Protein AF-A0A8T4TBC8-F1 (afdb_monomer)

Nearest PDB structures (foldseek):
  5imu-assembly1_A  TM=3.887E-01  e=6.329E+00  Mycobacterium tuberculosis H37Rv
  3t9o-assembly1_B  TM=3.418E-01  e=7.157E+00  Escherichia coli K-12

Mean predicted aligned error: 4.68 Å

Radius of gyration: 13.49 Å; Cα contacts (8 Å, |Δi|>4): 79; chains: 1; bounding box: 31×26×28 Å

Foldseek 3Di:
DDWDWDAQPVPSPDTDTDDPPDPGHHACVRCVVLLPADDPDPVVVVLLPDDVVLSRNDPLLSVLSSCCSVPVDDDPVSSVVNVVSSVVVVVVD

Solvent-accessible surface area (backbone atoms only — not comparable to full-atom values): 5762 Å² total; per-residue (Å²): 135,73,73,47,76,43,61,8,72,81,79,65,75,48,73,29,82,38,44,93,82,61,88,74,49,68,36,52,79,80,42,44,76,62,67,67,55,89,67,86,50,69,70,58,43,58,70,67,68,63,65,68,65,55,43,60,76,29,70,64,60,41,51,53,52,42,46,29,73,72,70,74,55,76,54,69,68,57,53,51,52,47,54,52,49,54,53,55,48,66,75,72,110

pLDDT: mean 89.36, std 6.24, range [56.19, 96.12]

Structure (mmCIF, N/CA/C/O backbone):
data_AF-A0A8T4TBC8-F1
#
_entry.id   AF-A0A8T4TBC8-F1
#
loop_
_atom_site.group_PDB
_atom_site.id
_atom_site.type_symbol
_atom_site.label_atom_id
_atom_site.label_alt_id
_atom_site.label_comp_id
_atom_site.label_asym_id
_atom_site.label_entity_id
_atom_site.label_seq_id
_atom_site.pdbx_PDB_ins_code
_atom_site.Cartn_x
_atom_site.Cartn_y
_atom_site.Cartn_z
_atom_site.occupancy
_atom_site.B_iso_or_equiv
_atom_site.auth_seq_id
_atom_site.auth_comp_id
_atom_site.auth_asym_id
_atom_site.auth_atom_id
_atom_site.pdbx_PDB_model_num
ATOM 1 N N . MET A 1 1 ? 11.169 13.062 -12.040 1.00 62.19 1 MET A N 1
ATOM 2 C CA . MET A 1 1 ? 11.634 11.841 -11.342 1.00 62.19 1 MET A CA 1
ATOM 3 C C . MET A 1 1 ? 11.772 10.758 -12.398 1.00 62.19 1 MET A C 1
ATOM 5 O O . MET A 1 1 ? 10.791 10.504 -13.083 1.00 62.19 1 MET A O 1
ATOM 9 N N . VAL A 1 2 ? 12.971 10.214 -12.612 1.00 76.44 2 VAL A N 1
ATOM 10 C CA . VAL A 1 2 ? 13.194 9.194 -13.651 1.00 76.44 2 VAL A CA 1
ATOM 11 C C . VAL A 1 2 ? 12.716 7.844 -13.119 1.00 76.44 2 VAL A C 1
ATOM 13 O O . VAL A 1 2 ? 13.108 7.442 -12.024 1.00 76.44 2 VAL A O 1
ATOM 16 N N . LEU A 1 3 ? 11.842 7.182 -13.875 1.00 79.38 3 LEU A N 1
ATOM 17 C CA . LEU A 1 3 ? 11.379 5.825 -13.597 1.00 79.38 3 LEU A CA 1
ATOM 18 C C . LEU A 1 3 ? 12.117 4.869 -14.529 1.00 79.38 3 LEU A C 1
ATOM 20 O O . LEU A 1 3 ? 12.111 5.074 -15.742 1.00 79.38 3 LEU A O 1
ATOM 24 N N . TYR A 1 4 ? 12.710 3.818 -13.979 1.00 86.19 4 TYR A N 1
ATOM 25 C CA . TYR A 1 4 ? 13.320 2.740 -14.753 1.00 86.19 4 TYR A CA 1
ATOM 26 C C . TYR A 1 4 ? 12.677 1.403 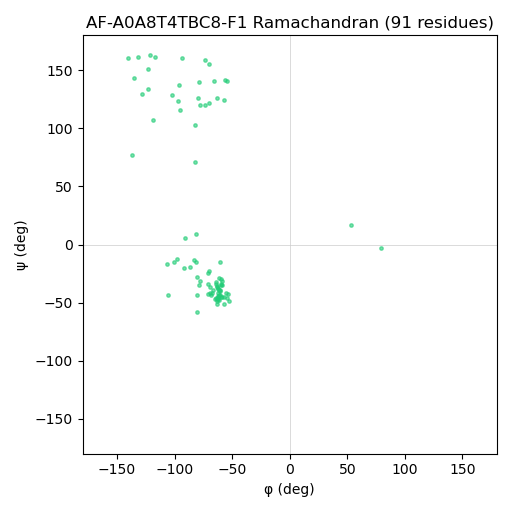-14.394 1.00 86.19 4 TYR A C 1
ATOM 28 O O . TYR A 1 4 ? 11.953 1.281 -13.405 1.00 86.19 4 TYR A O 1
ATOM 36 N N . LYS A 1 5 ? 12.881 0.402 -15.249 1.00 86.69 5 LYS A N 1
ATOM 37 C CA . LYS A 1 5 ? 12.356 -0.948 -15.039 1.00 86.69 5 LYS A CA 1
ATOM 38 C C . LYS A 1 5 ? 13.449 -1.805 -14.410 1.00 86.69 5 LYS A C 1
ATOM 40 O O . LYS A 1 5 ? 14.510 -1.955 -15.003 1.00 86.69 5 LYS A O 1
ATOM 45 N N . GLU A 1 6 ? 13.171 -2.399 -13.256 1.00 88.25 6 GLU A N 1
ATOM 46 C CA . GLU A 1 6 ? 14.035 -3.410 -12.631 1.00 88.25 6 GLU A CA 1
ATOM 47 C C . GLU A 1 6 ? 13.237 -4.700 -12.405 1.00 88.25 6 GLU A C 1
ATOM 49 O O . GLU A 1 6 ? 12.014 -4.671 -12.238 1.00 88.25 6 GLU A O 1
ATOM 54 N N . LEU A 1 7 ? 13.911 -5.850 -12.428 1.00 90.56 7 LEU A N 1
ATOM 55 C CA . LEU A 1 7 ? 13.280 -7.126 -12.100 1.00 90.56 7 LEU A CA 1
ATOM 56 C C . LEU A 1 7 ? 12.854 -7.151 -10.629 1.00 90.56 7 LEU A C 1
ATOM 58 O O . LEU A 1 7 ? 13.575 -6.715 -9.733 1.00 90.56 7 LEU A O 1
ATOM 62 N N . CYS A 1 8 ? 11.684 -7.727 -10.368 1.00 91.31 8 CYS A N 1
ATOM 63 C CA . CYS A 1 8 ? 11.205 -7.970 -9.016 1.00 91.31 8 CYS A CA 1
ATOM 64 C C . CYS A 1 8 ? 12.215 -8.826 -8.235 1.00 91.31 8 CYS A C 1
ATOM 66 O O . CYS A 1 8 ? 12.489 -9.964 -8.614 1.00 91.31 8 CYS A O 1
ATOM 68 N N . ARG A 1 9 ? 12.677 -8.348 -7.077 1.00 89.69 9 ARG A N 1
ATOM 69 C CA . ARG A 1 9 ? 13.654 -9.051 -6.225 1.00 89.69 9 ARG A CA 1
ATOM 70 C C . ARG A 1 9 ? 13.154 -10.403 -5.705 1.00 89.69 9 ARG A C 1
ATOM 72 O O . ARG A 1 9 ? 13.966 -11.296 -5.491 1.00 89.69 9 ARG A O 1
ATOM 79 N N . LYS A 1 10 ? 11.832 -10.556 -5.533 1.00 89.06 10 LYS A N 1
ATOM 80 C CA . LYS A 1 10 ? 11.187 -11.770 -4.997 1.00 89.06 10 LYS A CA 1
ATOM 81 C C . LYS A 1 10 ? 11.022 -12.877 -6.050 1.00 89.06 10 LYS A C 1
ATOM 83 O O . LYS A 1 10 ? 11.5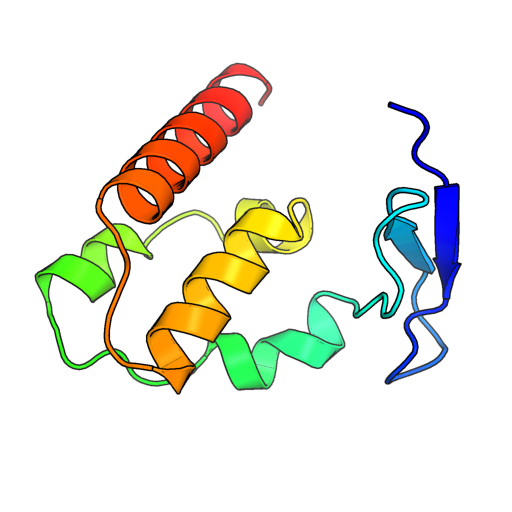66 -13.955 -5.866 1.00 89.06 10 LYS A O 1
ATOM 88 N N . CYS A 1 11 ? 10.325 -12.624 -7.166 1.00 90.62 11 CYS A N 1
ATOM 89 C CA . CYS A 1 11 ? 10.132 -13.643 -8.211 1.00 90.62 11 CYS A CA 1
ATOM 90 C C . CYS A 1 11 ? 11.175 -13.647 -9.334 1.00 90.62 11 CYS A C 1
ATOM 92 O O . CYS A 1 11 ? 11.248 -14.637 -10.051 1.00 90.62 11 CYS A O 1
ATOM 94 N N . ARG A 1 12 ? 11.918 -12.552 -9.551 1.00 87.00 12 ARG A N 1
ATOM 95 C CA . ARG A 1 12 ? 12.849 -12.344 -10.683 1.00 87.00 12 ARG A CA 1
ATOM 96 C C . ARG A 1 12 ? 12.251 -12.554 -12.085 1.00 87.00 12 ARG A C 1
ATOM 98 O O . ARG A 1 12 ? 12.995 -12.677 -13.047 1.00 87.00 12 ARG A O 1
ATOM 105 N N . LYS A 1 13 ? 10.919 -12.569 -12.206 1.00 89.81 13 LYS A N 1
ATOM 106 C CA . LYS A 1 13 ? 10.193 -12.772 -13.474 1.00 89.81 13 LYS A CA 1
ATOM 107 C C . LYS A 1 13 ? 9.579 -11.483 -14.015 1.00 89.81 13 LYS A C 1
ATOM 109 O O . LYS A 1 13 ? 9.675 -11.196 -15.198 1.00 89.81 13 LYS A O 1
ATOM 114 N N . ASN A 1 14 ? 8.960 -10.694 -13.138 1.00 90.00 14 ASN A N 1
ATOM 115 C CA . ASN A 1 14 ? 8.215 -9.499 -13.533 1.00 90.00 14 ASN A CA 1
ATOM 116 C C . ASN A 1 14 ? 9.074 -8.241 -13.403 1.00 90.00 14 ASN A C 1
ATOM 118 O O . ASN A 1 14 ? 9.728 -8.048 -12.375 1.00 90.00 14 ASN A O 1
ATOM 122 N N . TYR A 1 15 ? 9.002 -7.355 -14.394 1.00 87.75 15 TYR A N 1
ATOM 123 C CA . TYR A 1 15 ? 9.576 -6.013 -14.308 1.00 87.75 15 TYR A CA 1
ATOM 124 C C . TYR A 1 15 ? 8.670 -5.077 -13.509 1.00 87.75 15 TYR A C 1
ATOM 126 O O . TYR A 1 15 ? 7.447 -5.092 -13.653 1.00 87.75 15 TYR A O 1
ATOM 134 N N . VAL A 1 16 ? 9.281 -4.232 -12.688 1.00 87.31 16 VAL A N 1
ATOM 135 C CA . VAL A 1 16 ? 8.610 -3.225 -11.866 1.00 87.31 16 VAL A CA 1
ATOM 136 C C . VAL A 1 16 ? 9.198 -1.864 -12.210 1.00 87.31 16 VAL A C 1
ATOM 138 O O . VAL A 1 16 ? 10.415 -1.720 -12.316 1.00 87.31 16 VAL A O 1
ATOM 141 N N . LYS A 1 17 ? 8.334 -0.863 -12.401 1.00 86.69 17 LYS A N 1
ATOM 142 C CA . LYS A 1 17 ? 8.771 0.529 -12.537 1.00 86.69 17 LYS A CA 1
ATOM 143 C C . LYS A 1 17 ? 9.183 1.029 -11.156 1.00 86.69 17 LYS A C 1
ATOM 145 O O . LYS A 1 17 ? 8.352 1.024 -10.248 1.00 86.69 17 LYS A O 1
ATOM 150 N N . ILE A 1 18 ? 10.434 1.442 -11.013 1.00 85.75 18 ILE A N 1
ATOM 151 C CA . ILE A 1 18 ? 10.970 1.990 -9.773 1.00 85.75 18 ILE A CA 1
ATOM 152 C C . ILE A 1 18 ? 11.737 3.282 -10.003 1.00 85.75 18 ILE A C 1
ATOM 154 O O . ILE A 1 18 ? 12.153 3.622 -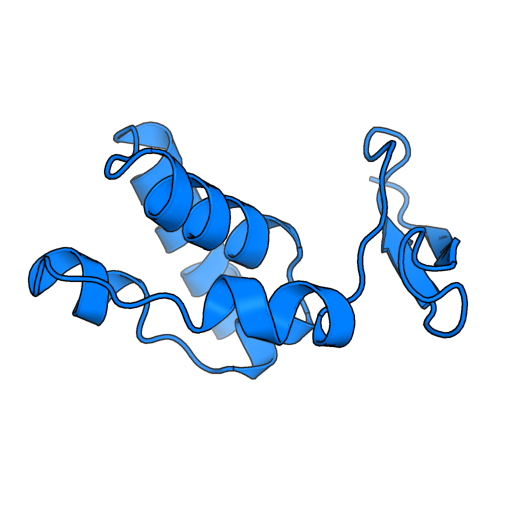11.112 1.00 85.75 18 ILE A O 1
ATOM 158 N N . THR A 1 19 ? 11.897 4.010 -8.913 1.00 84.00 19 THR A N 1
ATOM 159 C CA . THR A 1 19 ? 12.752 5.182 -8.793 1.00 84.00 19 THR A CA 1
ATOM 160 C C . THR A 1 19 ? 14.124 4.779 -8.256 1.00 84.00 19 THR A C 1
ATOM 162 O O . THR A 1 19 ? 14.259 3.761 -7.584 1.00 84.00 19 THR A O 1
ATOM 165 N N . SER A 1 20 ? 15.141 5.624 -8.449 1.00 80.44 20 SER A N 1
ATOM 166 C CA . SER A 1 20 ? 16.512 5.354 -7.969 1.00 80.44 20 SER A CA 1
ATOM 167 C C . SER A 1 20 ? 16.638 5.201 -6.452 1.00 80.44 20 SER A C 1
ATOM 169 O O . SER A 1 20 ? 17.645 4.708 -5.952 1.00 80.44 20 SER A O 1
ATOM 171 N N . LYS A 1 21 ? 15.617 5.625 -5.703 1.00 80.19 21 LYS A N 1
ATOM 172 C CA . LYS A 1 21 ? 15.559 5.511 -4.243 1.00 80.19 21 LYS A CA 1
ATOM 173 C C . LYS A 1 21 ? 14.998 4.163 -3.776 1.00 80.19 21 LYS A C 1
ATOM 175 O O . LYS A 1 21 ? 15.208 3.789 -2.623 1.00 80.19 21 LYS A O 1
ATOM 180 N N . GLU A 1 22 ? 14.280 3.439 -4.631 1.00 80.50 22 GLU A N 1
ATOM 181 C CA . GLU A 1 22 ? 13.671 2.152 -4.291 1.00 80.50 22 GLU A CA 1
ATOM 182 C C . GLU A 1 22 ? 14.704 1.025 -4.405 1.00 80.50 22 GLU A C 1
ATOM 184 O O . GLU A 1 22 ? 15.022 0.549 -5.488 1.00 80.50 22 GLU A O 1
ATOM 189 N N . LYS A 1 23 ? 15.217 0.565 -3.259 1.00 79.12 23 LYS A N 1
ATOM 190 C CA . LYS A 1 23 ? 16.263 -0.474 -3.204 1.00 79.12 23 LYS A CA 1
ATOM 191 C C . LYS A 1 23 ? 15.743 -1.911 -3.345 1.00 79.12 23 LYS A C 1
ATOM 193 O O . LYS A 1 23 ? 16.534 -2.829 -3.544 1.00 79.12 23 LYS A O 1
ATOM 198 N N . TYR A 1 24 ? 14.434 -2.130 -3.191 1.00 85.00 24 TYR A N 1
ATOM 199 C CA . TYR A 1 24 ? 13.840 -3.471 -3.173 1.00 85.00 24 TYR A CA 1
ATOM 200 C C . TYR A 1 24 ? 12.533 -3.534 -3.989 1.00 85.00 24 TYR A C 1
ATOM 202 O O . TYR A 1 24 ? 11.443 -3.521 -3.411 1.00 85.00 24 TYR A O 1
ATOM 210 N N . PRO A 1 25 ? 12.613 -3.577 -5.335 1.00 86.81 25 PRO A N 1
ATOM 211 C CA . PRO A 1 25 ? 11.438 -3.688 -6.199 1.00 86.81 25 PRO A CA 1
ATOM 212 C C . PRO A 1 25 ? 10.696 -5.008 -5.973 1.00 86.81 25 PRO A C 1
ATOM 214 O O . PRO A 1 25 ? 11.272 -6.089 -6.122 1.00 86.81 25 PRO A O 1
ATOM 217 N N . VAL A 1 26 ? 9.393 -4.937 -5.690 1.00 90.44 26 VAL A N 1
ATOM 218 C CA . VAL A 1 26 ? 8.520 -6.117 -5.603 1.00 90.44 26 VAL A CA 1
ATOM 219 C C . VAL A 1 26 ? 7.281 -5.913 -6.474 1.00 90.44 26 VAL A C 1
ATOM 221 O O . VAL A 1 26 ? 6.614 -4.879 -6.403 1.00 90.44 26 VAL A O 1
ATOM 224 N N . CYS A 1 27 ? 6.978 -6.892 -7.329 1.00 90.94 27 CYS A N 1
ATOM 225 C CA . CYS A 1 27 ? 5.807 -6.829 -8.202 1.00 90.94 27 CYS A CA 1
ATOM 226 C C . CYS A 1 27 ? 4.503 -7.047 -7.421 1.00 90.94 27 CYS A C 1
ATOM 228 O O . CYS A 1 27 ? 4.506 -7.650 -6.345 1.00 90.94 27 CYS A O 1
ATOM 230 N N . TYR A 1 28 ? 3.392 -6.580 -7.996 1.00 90.38 28 TYR A N 1
ATOM 231 C CA . TYR A 1 28 ? 2.053 -6.723 -7.421 1.00 90.38 28 TYR A CA 1
ATOM 232 C C . TYR A 1 28 ? 1.740 -8.183 -7.061 1.00 90.38 28 TYR A C 1
ATOM 234 O O . TYR A 1 28 ? 1.410 -8.466 -5.916 1.00 90.38 28 TYR A O 1
ATOM 242 N N . GLU A 1 29 ? 1.979 -9.120 -7.983 1.00 89.75 29 GLU A N 1
ATOM 243 C CA . GLU A 1 29 ? 1.752 -10.562 -7.781 1.00 89.75 29 GLU A CA 1
ATOM 244 C C . GLU A 1 29 ? 2.455 -11.106 -6.528 1.00 89.75 29 GLU A C 1
ATOM 246 O O . GLU A 1 29 ? 1.884 -11.839 -5.726 1.00 89.75 29 GLU A O 1
ATOM 251 N N . CYS A 1 30 ? 3.701 -10.686 -6.311 1.00 90.50 30 CYS A N 1
ATOM 252 C CA . CYS A 1 30 ? 4.503 -11.096 -5.162 1.00 90.50 30 CYS A CA 1
ATOM 253 C C . CYS A 1 30 ? 4.028 -10.506 -3.828 1.00 90.50 30 CYS A C 1
ATOM 255 O O . CYS A 1 30 ? 4.334 -11.076 -2.776 1.00 90.50 30 CYS A O 1
ATOM 257 N N . GLN A 1 31 ? 3.331 -9.369 -3.873 1.00 89.88 31 GLN A N 1
ATOM 258 C CA . GLN A 1 31 ? 2.753 -8.691 -2.711 1.00 89.88 31 GLN A CA 1
ATOM 259 C C . GLN A 1 31 ? 1.270 -9.009 -2.518 1.00 89.88 31 GLN A C 1
ATOM 261 O O . GLN A 1 31 ? 0.748 -8.733 -1.444 1.00 89.88 31 GLN A O 1
ATOM 266 N N . LYS A 1 32 ? 0.588 -9.613 -3.499 1.00 89.38 32 LYS A N 1
ATOM 267 C CA . LYS A 1 32 ? -0.859 -9.867 -3.464 1.00 89.38 32 LYS A CA 1
ATOM 268 C C . LYS A 1 32 ? -1.284 -10.634 -2.214 1.00 89.38 32 LYS A C 1
ATOM 270 O O . LYS A 1 32 ? -2.189 -10.199 -1.514 1.00 89.38 32 LYS A O 1
ATOM 275 N N . LYS A 1 33 ? -0.552 -11.698 -1.868 1.00 87.69 33 LYS A N 1
ATOM 276 C CA . LYS A 1 33 ? -0.795 -12.488 -0.648 1.00 87.69 33 LYS A CA 1
ATOM 277 C C . LYS A 1 33 ? -0.676 -11.659 0.637 1.00 87.69 33 LYS A C 1
ATOM 279 O O . LYS A 1 33 ? -1.392 -11.909 1.594 1.00 87.69 33 LYS A O 1
ATOM 284 N N . GLU A 1 34 ? 0.234 -10.688 0.664 1.00 88.50 34 GLU A N 1
ATOM 285 C CA . GLU A 1 34 ? 0.420 -9.802 1.818 1.00 88.50 34 GLU A CA 1
ATOM 286 C C . GLU A 1 34 ? -0.656 -8.704 1.846 1.00 88.50 34 GLU A C 1
ATOM 288 O O . GLU A 1 34 ? -1.131 -8.339 2.915 1.00 88.50 34 GLU A O 1
ATOM 293 N N . LEU A 1 35 ? -1.092 -8.213 0.680 1.00 89.81 35 LEU A N 1
ATOM 294 C CA . LEU A 1 35 ? -2.155 -7.211 0.540 1.00 89.81 35 LEU A CA 1
ATOM 295 C C . LEU A 1 35 ? -3.548 -7.744 0.888 1.00 89.81 35 LEU A C 1
ATOM 297 O O . LEU A 1 35 ? -4.424 -6.940 1.212 1.00 89.81 35 LEU A O 1
ATOM 301 N N . ASP A 1 36 ? -3.752 -9.057 0.809 1.00 88.69 36 ASP A N 1
ATOM 302 C CA . ASP A 1 36 ? -5.007 -9.737 1.153 1.00 88.69 36 ASP A CA 1
ATOM 303 C C . ASP A 1 36 ? -5.165 -9.987 2.668 1.00 88.69 36 ASP A C 1
ATOM 305 O O . ASP A 1 36 ? -6.070 -10.680 3.129 1.00 88.69 36 ASP A O 1
ATOM 309 N N . GLY A 1 37 ? -4.273 -9.412 3.482 1.00 88.00 37 GLY A N 1
ATOM 310 C CA . GLY A 1 37 ? -4.377 -9.466 4.935 1.00 88.00 37 GLY A CA 1
ATOM 311 C C . GLY A 1 37 ? -5.717 -8.922 5.452 1.00 88.00 37 GLY A C 1
ATOM 312 O O . GLY A 1 37 ? -6.248 -7.923 4.962 1.00 88.00 37 GLY A O 1
ATOM 313 N N . LYS A 1 38 ? -6.262 -9.573 6.487 1.00 87.62 38 LYS A N 1
ATOM 314 C CA . LYS A 1 38 ? -7.537 -9.183 7.104 1.00 87.62 38 LYS A CA 1
ATOM 315 C C . LYS A 1 38 ? -7.397 -7.862 7.866 1.00 87.62 38 LYS A C 1
ATOM 317 O O . LYS A 1 38 ? -6.644 -7.773 8.832 1.00 87.62 38 LYS A O 1
ATOM 322 N N . ILE A 1 39 ? -8.200 -6.870 7.488 1.00 90.88 39 ILE A N 1
ATOM 323 C CA . ILE A 1 39 ? -8.344 -5.602 8.212 1.00 90.88 39 ILE A CA 1
ATOM 324 C C . ILE A 1 39 ? -9.549 -5.711 9.150 1.00 90.88 39 ILE A C 1
ATOM 326 O O . ILE A 1 39 ? -10.678 -5.875 8.689 1.00 90.88 39 ILE A O 1
ATOM 330 N N . LYS A 1 40 ? -9.310 -5.634 10.465 1.00 88.56 40 LYS A N 1
ATOM 331 C CA . LYS A 1 40 ? -10.372 -5.711 11.487 1.00 88.56 40 LYS A CA 1
ATOM 332 C C . LYS A 1 40 ? -11.153 -4.401 11.636 1.00 88.56 40 LYS A C 1
ATOM 334 O O . LYS A 1 40 ? -12.337 -4.425 11.946 1.00 88.56 40 LYS A O 1
ATOM 339 N N . ASP A 1 41 ? -10.497 -3.266 11.412 1.00 90.81 41 ASP A N 1
ATOM 340 C CA . ASP A 1 41 ? -11.100 -1.941 11.542 1.00 90.81 41 ASP A CA 1
ATOM 341 C C . ASP A 1 41 ? -11.981 -1.613 10.32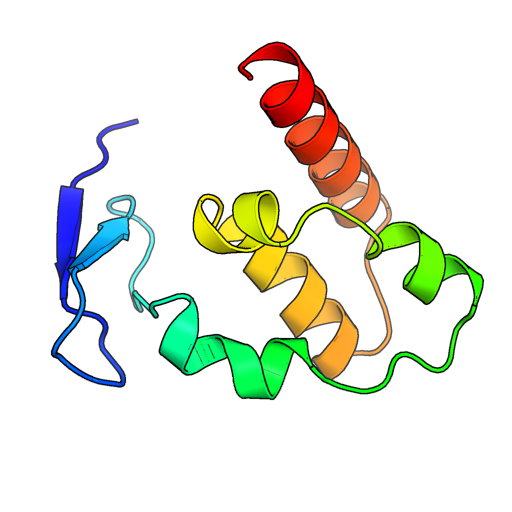1 1.00 90.81 41 ASP A C 1
ATOM 343 O O . ASP A 1 41 ? -11.508 -1.555 9.185 1.00 90.81 41 ASP A O 1
ATOM 347 N N . SER A 1 42 ? -13.276 -1.376 10.549 1.00 91.62 42 SER A N 1
ATOM 348 C CA . SER A 1 42 ? -14.252 -1.093 9.484 1.00 91.62 42 SER A CA 1
ATOM 349 C C . SER A 1 42 ? -13.951 0.201 8.713 1.00 91.62 42 SER A C 1
ATOM 351 O O . SER A 1 42 ? -14.125 0.262 7.491 1.00 91.62 42 SER A O 1
ATOM 353 N N . LYS A 1 43 ? -13.443 1.235 9.396 1.00 91.69 43 LYS A N 1
ATOM 354 C CA . LYS A 1 43 ? -13.079 2.517 8.777 1.00 91.69 43 LYS A CA 1
ATOM 355 C C . LYS A 1 43 ? -11.874 2.336 7.859 1.00 91.69 43 LYS A C 1
ATOM 357 O O . LYS A 1 43 ? -11.884 2.839 6.735 1.00 91.69 43 LYS A O 1
ATOM 362 N N . MET A 1 44 ? -10.870 1.583 8.301 1.00 91.81 44 MET A N 1
ATOM 363 C CA . MET A 1 44 ? -9.686 1.282 7.494 1.00 91.81 44 MET A CA 1
ATOM 364 C C . MET A 1 44 ? -10.006 0.318 6.355 1.00 91.81 44 MET A C 1
ATOM 366 O O . MET A 1 44 ? -9.480 0.481 5.257 1.00 91.81 44 MET A O 1
ATOM 370 N N . LYS A 1 45 ? -10.930 -0.626 6.558 1.00 92.81 45 LYS A N 1
ATOM 371 C CA . LYS A 1 45 ? -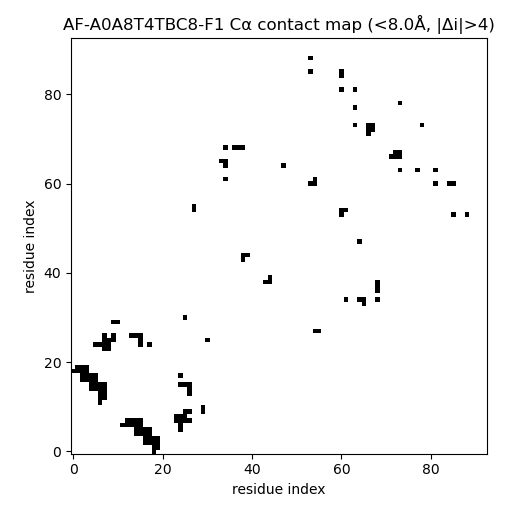11.415 -1.496 5.483 1.00 92.81 45 LYS A CA 1
ATOM 372 C C . LYS A 1 45 ? -11.987 -0.672 4.325 1.00 92.81 45 LYS A C 1
ATOM 374 O O . LYS A 1 45 ? -11.523 -0.833 3.202 1.00 92.81 45 LYS A O 1
ATOM 379 N N . LYS A 1 46 ? -12.893 0.272 4.613 1.00 92.62 46 LYS A N 1
ATOM 380 C CA . LYS A 1 46 ? -13.441 1.203 3.605 1.00 92.62 46 LYS A CA 1
ATOM 381 C C . LYS A 1 46 ? -12.369 2.109 2.998 1.00 92.62 46 LYS A C 1
ATOM 383 O O . LYS A 1 46 ? -12.407 2.411 1.813 1.00 92.62 46 LYS A O 1
ATOM 388 N N . PHE A 1 47 ? -11.398 2.546 3.797 1.00 92.88 47 PHE A N 1
ATOM 389 C CA . PHE A 1 47 ? -10.300 3.390 3.323 1.00 92.88 47 PHE A CA 1
ATOM 390 C C . PHE A 1 47 ? -9.429 2.703 2.259 1.00 92.88 47 PHE A C 1
ATOM 392 O O . PHE A 1 47 ? -8.992 3.351 1.309 1.00 92.88 47 PHE A O 1
ATOM 399 N N . PHE A 1 48 ? -9.196 1.398 2.408 1.00 93.94 48 PHE A N 1
ATOM 400 C CA . PHE A 1 48 ? -8.445 0.581 1.453 1.00 93.94 48 PHE A CA 1
ATOM 401 C C . PHE A 1 48 ? -9.323 -0.074 0.375 1.00 93.94 48 PHE A C 1
ATOM 403 O O . PHE A 1 48 ? -8.819 -0.848 -0.439 1.00 93.94 48 PHE A O 1
ATOM 410 N N . GLU A 1 49 ? -10.618 0.234 0.338 1.00 92.38 49 GLU A N 1
ATOM 411 C CA . GLU A 1 49 ? -11.548 -0.244 -0.684 1.00 92.38 49 GLU A CA 1
ATOM 412 C C . GLU A 1 49 ? -11.436 0.633 -1.942 1.00 92.38 49 GLU A C 1
ATOM 414 O O . GLU A 1 49 ? -12.279 1.475 -2.244 1.00 92.38 49 GLU A O 1
ATOM 419 N N . ILE A 1 50 ? -10.316 0.481 -2.651 1.00 92.81 50 ILE A N 1
ATOM 420 C CA . ILE A 1 50 ? -10.035 1.145 -3.930 1.00 92.81 50 ILE A CA 1
ATOM 421 C C . ILE A 1 50 ? -9.872 0.098 -5.045 1.00 92.81 50 ILE A C 1
ATOM 423 O O . ILE A 1 50 ? -9.604 -1.065 -4.734 1.00 92.81 50 ILE A O 1
ATOM 427 N N . PRO A 1 51 ? -9.996 0.483 -6.332 1.00 92.88 51 PRO A N 1
ATOM 428 C CA . PRO A 1 51 ? -9.849 -0.455 -7.446 1.00 92.88 51 PRO A CA 1
ATOM 429 C C . PRO A 1 51 ? -8.516 -1.221 -7.409 1.00 92.88 51 PRO A C 1
ATOM 431 O O . PRO A 1 51 ? -7.473 -0.642 -7.099 1.00 92.88 51 PRO A O 1
ATOM 434 N N . GLU A 1 52 ? -8.530 -2.514 -7.755 1.00 90.56 52 GLU A N 1
ATOM 435 C CA . GLU A 1 52 ? -7.326 -3.367 -7.740 1.00 90.56 52 GLU A CA 1
ATOM 436 C C . GLU A 1 52 ? -6.225 -2.818 -8.661 1.00 90.56 52 GLU A C 1
ATOM 438 O O . GLU A 1 52 ? -5.044 -2.856 -8.303 1.00 90.56 52 GLU A O 1
ATOM 443 N N . ASP A 1 53 ? -6.602 -2.216 -9.791 1.00 90.44 53 ASP A N 1
ATOM 444 C CA . ASP A 1 53 ? -5.671 -1.589 -10.735 1.00 90.44 53 ASP A CA 1
ATOM 445 C C . ASP A 1 53 ? -4.833 -0.482 -10.094 1.00 90.44 53 ASP A C 1
ATOM 447 O O . ASP A 1 53 ? -3.650 -0.335 -10.400 1.00 90.44 53 ASP A O 1
ATOM 451 N N . PHE A 1 54 ? -5.381 0.227 -9.104 1.00 92.69 54 PHE A N 1
ATOM 452 C CA . PHE A 1 54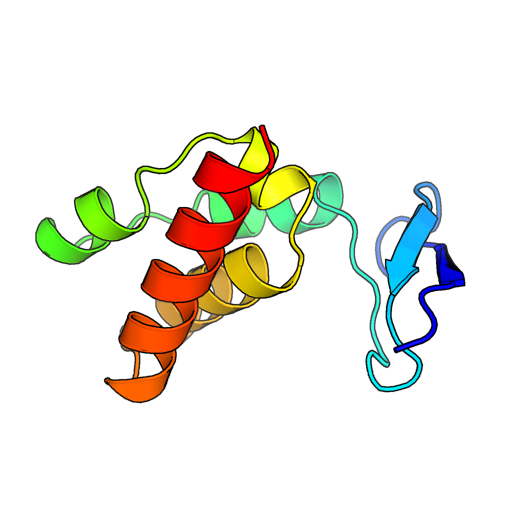 ? -4.638 1.275 -8.408 1.00 92.69 54 PHE A CA 1
ATOM 453 C C . PHE A 1 54 ? -3.481 0.669 -7.616 1.00 92.69 54 PHE A C 1
ATOM 455 O O . PHE A 1 54 ? -2.372 1.208 -7.599 1.00 92.69 54 PHE A O 1
ATOM 462 N N . TYR A 1 55 ? -3.711 -0.487 -6.991 1.00 92.25 55 TYR A N 1
ATOM 463 C CA . TYR A 1 55 ? -2.649 -1.236 -6.333 1.00 92.25 55 TYR A CA 1
ATOM 464 C C . TYR A 1 55 ? -1.672 -1.842 -7.338 1.00 92.25 55 TYR A C 1
ATOM 466 O O . TYR A 1 55 ? -0.471 -1.879 -7.063 1.00 92.25 55 TYR A O 1
ATOM 474 N N . ARG A 1 56 ? -2.145 -2.299 -8.499 1.00 89.56 56 ARG A N 1
ATOM 475 C CA . ARG A 1 56 ? -1.284 -2.853 -9.553 1.00 89.56 56 ARG A CA 1
ATOM 476 C C . ARG A 1 56 ? -0.290 -1.805 -10.056 1.00 89.56 56 ARG A C 1
ATOM 478 O O . ARG A 1 56 ? 0.914 -2.070 -10.095 1.00 89.56 56 ARG A O 1
ATOM 485 N N . GLU A 1 57 ? -0.774 -0.606 -10.355 1.00 87.50 57 GLU A N 1
ATOM 486 C CA . GLU A 1 57 ? 0.013 0.470 -10.959 1.00 87.50 57 GLU A CA 1
ATOM 487 C C . GLU A 1 57 ? 0.880 1.249 -9.966 1.00 87.50 57 GLU A C 1
ATOM 489 O O . GLU A 1 57 ? 1.931 1.769 -10.347 1.00 87.50 57 GLU A O 1
ATOM 494 N N . ASN A 1 58 ? 0.475 1.333 -8.694 1.00 88.88 58 ASN A N 1
ATOM 495 C CA . ASN A 1 58 ? 1.107 2.231 -7.734 1.00 88.88 58 ASN A CA 1
ATOM 496 C C . ASN A 1 58 ? 1.743 1.493 -6.540 1.00 88.88 58 ASN A C 1
ATOM 498 O O . ASN A 1 58 ? 1.064 1.036 -5.616 1.00 88.88 58 ASN A O 1
ATOM 502 N N . ASN A 1 59 ? 3.083 1.444 -6.520 1.00 88.19 59 ASN A N 1
ATOM 503 C CA . ASN A 1 59 ? 3.864 0.861 -5.418 1.00 88.19 59 ASN A CA 1
ATOM 504 C C . ASN A 1 59 ? 3.606 1.556 -4.069 1.00 88.19 59 ASN A C 1
ATOM 506 O O . ASN A 1 59 ? 3.634 0.900 -3.029 1.00 88.19 59 ASN A O 1
ATOM 510 N N . PHE A 1 60 ? 3.359 2.870 -4.065 1.00 90.62 60 PHE A N 1
ATOM 511 C CA . PHE A 1 60 ? 3.133 3.629 -2.834 1.00 90.62 60 PHE A CA 1
ATOM 512 C C . PHE A 1 60 ? 1.800 3.256 -2.176 1.00 90.62 60 PHE A C 1
ATOM 514 O O . PHE A 1 60 ? 1.749 3.040 -0.968 1.00 90.62 60 PHE A O 1
ATOM 521 N N . LEU A 1 61 ? 0.724 3.084 -2.952 1.00 93.50 61 LEU A N 1
ATOM 522 C CA . LEU A 1 61 ? -0.559 2.633 -2.394 1.00 93.50 61 LEU A CA 1
ATOM 523 C C . LEU A 1 61 ? -0.436 1.244 -1.755 1.00 93.50 61 LEU A C 1
ATOM 525 O O . LEU A 1 61 ? -0.978 1.007 -0.672 1.00 93.50 61 LEU A O 1
ATOM 529 N N . ARG A 1 62 ? 0.331 0.345 -2.388 1.00 92.94 62 ARG A N 1
ATOM 530 C CA . ARG A 1 62 ? 0.652 -0.966 -1.810 1.00 92.94 62 ARG A CA 1
ATOM 531 C C . ARG A 1 62 ? 1.447 -0.842 -0.518 1.00 92.94 62 ARG A C 1
ATOM 533 O O . ARG A 1 62 ? 1.088 -1.488 0.462 1.00 92.94 62 ARG A O 1
ATOM 540 N N . SER A 1 63 ? 2.493 -0.016 -0.490 1.00 91.75 63 SER A N 1
ATOM 541 C CA . SER A 1 63 ? 3.342 0.118 0.698 1.00 91.75 63 SER A CA 1
ATOM 542 C C . SER A 1 63 ? 2.570 0.659 1.902 1.00 91.75 63 SER A C 1
ATOM 544 O O . SER A 1 63 ? 2.752 0.152 3.005 1.00 91.75 63 SER A O 1
ATOM 546 N N . ILE A 1 64 ? 1.643 1.601 1.702 1.00 94.50 64 ILE A N 1
ATOM 547 C CA . ILE A 1 64 ? 0.775 2.102 2.778 1.00 94.50 64 ILE A CA 1
ATOM 548 C C . ILE A 1 64 ? -0.136 0.997 3.326 1.00 94.50 64 ILE A C 1
ATOM 550 O O . ILE A 1 64 ? -0.210 0.831 4.544 1.00 94.50 64 ILE A O 1
ATOM 554 N N . LYS A 1 65 ? -0.786 0.209 2.457 1.00 94.25 65 LYS A N 1
ATOM 555 C CA . LYS A 1 65 ? -1.638 -0.907 2.902 1.00 94.25 65 LYS A CA 1
ATOM 556 C C . LYS A 1 65 ? -0.827 -1.960 3.661 1.00 94.25 65 LYS A C 1
ATOM 558 O O . LYS A 1 65 ? -1.241 -2.388 4.732 1.00 94.25 65 LYS A O 1
ATOM 563 N N . LEU A 1 66 ? 0.344 -2.335 3.146 1.00 92.81 66 LEU A N 1
ATOM 564 C CA . LEU A 1 66 ? 1.236 -3.296 3.802 1.00 92.81 66 LEU A CA 1
ATOM 565 C C . LEU A 1 66 ? 1.733 -2.793 5.161 1.00 92.81 66 LEU A C 1
ATOM 567 O O . LEU A 1 66 ? 1.751 -3.557 6.122 1.00 92.81 66 LEU A O 1
ATOM 571 N N . ASN A 1 67 ? 2.088 -1.511 5.262 1.00 93.06 67 ASN A N 1
ATOM 572 C CA . ASN A 1 67 ? 2.485 -0.905 6.530 1.00 93.06 67 ASN A CA 1
ATOM 573 C C . ASN A 1 67 ? 1.339 -0.947 7.543 1.00 93.06 67 ASN A C 1
ATOM 575 O O . ASN A 1 67 ? 1.557 -1.349 8.680 1.00 93.06 67 ASN A O 1
ATOM 579 N N . TYR A 1 68 ? 0.117 -0.611 7.127 1.00 94.75 68 TYR A N 1
ATOM 580 C CA . TYR A 1 68 ? -1.044 -0.725 8.005 1.00 94.75 68 TYR A CA 1
ATOM 581 C C . TYR A 1 68 ? -1.293 -2.174 8.445 1.00 94.75 68 TYR A C 1
ATOM 583 O O . TYR A 1 68 ? -1.521 -2.424 9.622 1.00 94.75 68 TYR A O 1
ATOM 591 N N . LEU A 1 69 ? -1.198 -3.146 7.534 1.00 92.62 69 LEU A N 1
ATOM 592 C CA . LEU A 1 69 ? -1.362 -4.563 7.873 1.00 92.62 69 LEU A CA 1
ATOM 593 C C . LEU A 1 69 ? -0.279 -5.072 8.837 1.00 92.62 69 LEU A C 1
ATOM 595 O O . LEU A 1 69 ? -0.558 -5.946 9.654 1.00 92.62 69 LEU A O 1
ATOM 599 N N . ARG A 1 70 ? 0.942 -4.532 8.756 1.00 91.75 70 ARG A N 1
ATOM 600 C CA . ARG A 1 70 ? 2.066 -4.915 9.621 1.00 91.75 70 ARG A CA 1
ATOM 601 C C . ARG A 1 70 ? 2.023 -4.243 10.995 1.00 91.75 70 ARG A C 1
ATOM 603 O O . ARG A 1 70 ? 2.319 -4.902 11.984 1.00 91.75 70 ARG A O 1
ATOM 610 N N . TYR A 1 71 ? 1.712 -2.951 11.049 1.00 92.06 71 TYR A N 1
ATOM 611 C CA . TYR A 1 71 ? 1.835 -2.138 12.267 1.00 92.06 71 TYR A CA 1
ATOM 612 C C . TYR A 1 71 ? 0.487 -1.800 12.920 1.00 92.06 71 TYR A C 1
ATOM 614 O O . TYR A 1 71 ? 0.445 -1.418 14.083 1.00 92.06 71 TYR A O 1
ATOM 622 N N . GLY A 1 72 ? -0.625 -1.956 12.199 1.00 90.81 72 GLY A N 1
ATOM 623 C CA . GLY A 1 72 ? -1.982 -1.691 12.687 1.00 90.81 72 GLY A CA 1
ATOM 624 C C . GLY A 1 72 ? -2.383 -0.214 12.703 1.00 90.81 72 GLY A C 1
ATOM 625 O O . GLY A 1 72 ? -3.524 0.103 13.032 1.00 90.81 72 GLY A O 1
ATOM 626 N N . ASN A 1 73 ? -1.481 0.698 12.337 1.00 92.19 73 ASN A N 1
ATOM 627 C CA . ASN A 1 73 ? -1.707 2.138 12.364 1.00 92.19 73 ASN A CA 1
ATOM 628 C C . ASN A 1 73 ? -1.090 2.853 11.151 1.00 92.19 73 ASN A C 1
ATOM 630 O O . ASN A 1 73 ? -0.210 2.340 10.461 1.00 92.19 73 ASN A O 1
ATOM 634 N N . LEU A 1 74 ? -1.581 4.065 10.893 1.00 93.81 74 LEU A N 1
ATOM 635 C CA . LEU A 1 74 ? -1.030 5.005 9.922 1.00 93.81 74 LEU A CA 1
ATOM 636 C C . LEU A 1 74 ? -0.988 6.394 10.551 1.00 93.81 74 LEU A C 1
ATOM 638 O O . LEU A 1 74 ? -1.905 6.782 11.272 1.00 93.81 74 LEU A O 1
ATOM 642 N N . SER A 1 75 ? 0.051 7.156 10.231 1.00 93.69 75 SER A N 1
ATOM 643 C CA . SER A 1 75 ? 0.098 8.583 10.556 1.00 93.69 75 SER A CA 1
ATOM 644 C C . SER A 1 75 ? -0.892 9.376 9.700 1.00 93.69 75 SER A C 1
ATOM 646 O O . SER A 1 75 ? -1.206 8.996 8.569 1.00 93.69 75 SER A O 1
ATOM 648 N N . GLU A 1 76 ? -1.329 10.530 10.196 1.00 93.88 76 GLU A N 1
ATOM 649 C CA . GLU A 1 76 ? -2.217 11.434 9.453 1.00 93.88 76 GLU A CA 1
ATOM 650 C C . GLU A 1 76 ? -1.636 11.820 8.089 1.00 93.88 76 GLU A C 1
ATOM 652 O O . GLU A 1 76 ? -2.327 11.759 7.074 1.00 93.88 76 GLU A O 1
ATOM 657 N N . LYS A 1 77 ? -0.326 12.089 8.044 1.00 94.56 77 LYS A N 1
ATOM 658 C CA . LYS A 1 77 ? 0.406 12.389 6.806 1.00 94.56 77 LYS A CA 1
ATOM 659 C C . LYS A 1 77 ? 0.343 11.236 5.802 1.00 94.56 77 LYS A C 1
ATOM 661 O O . LYS A 1 77 ? 0.193 11.472 4.606 1.00 94.56 77 LYS A O 1
ATOM 666 N N . GLN A 1 78 ? 0.437 9.986 6.262 1.00 93.75 78 GLN A N 1
ATOM 667 C CA . GLN A 1 78 ? 0.291 8.809 5.396 1.00 93.75 78 GLN A CA 1
ATOM 668 C C . GLN A 1 78 ? -1.138 8.676 4.860 1.00 93.75 78 GLN A C 1
ATOM 670 O O . GLN A 1 78 ? -1.317 8.386 3.677 1.00 93.75 78 GLN A O 1
ATOM 675 N N . ILE A 1 79 ? -2.145 8.923 5.703 1.00 94.62 79 ILE A N 1
ATOM 676 C CA . ILE A 1 79 ? -3.559 8.896 5.304 1.00 94.62 79 ILE A CA 1
ATOM 677 C C . ILE A 1 79 ? -3.838 9.975 4.251 1.00 94.62 79 ILE A C 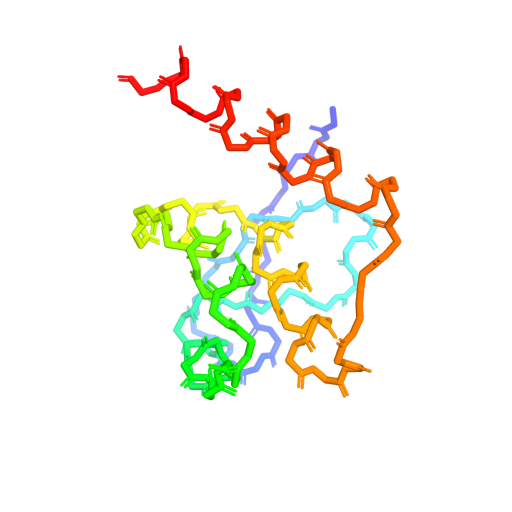1
ATOM 679 O O . ILE A 1 79 ? -4.461 9.694 3.224 1.00 94.62 79 ILE A O 1
ATOM 683 N N . GLU A 1 80 ? -3.365 11.199 4.474 1.00 96.12 80 GLU A N 1
ATOM 684 C CA . GLU A 1 80 ? -3.530 12.316 3.545 1.00 96.12 80 GLU A CA 1
ATOM 685 C C . GLU A 1 80 ? -2.834 12.041 2.206 1.00 96.12 80 GLU A C 1
ATOM 687 O O . GLU A 1 80 ? -3.452 12.155 1.142 1.00 96.12 80 GLU A O 1
ATOM 692 N N . ALA A 1 81 ? -1.576 11.593 2.248 1.00 95.12 81 ALA A N 1
ATOM 693 C CA 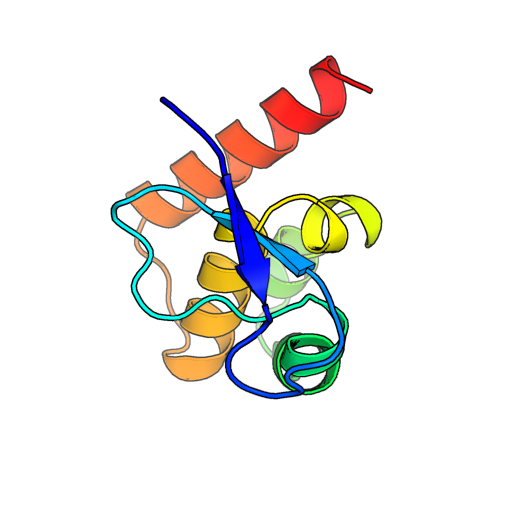. ALA A 1 81 ? -0.812 11.258 1.052 1.00 95.12 81 ALA A CA 1
ATOM 694 C C . ALA A 1 81 ? -1.475 10.132 0.241 1.00 95.12 81 ALA A C 1
ATOM 696 O O . ALA A 1 81 ? -1.518 10.196 -0.992 1.00 95.12 81 ALA A O 1
ATOM 697 N N . PHE A 1 82 ? -2.039 9.125 0.913 1.00 95.62 82 PHE A N 1
ATOM 698 C CA . PHE A 1 82 ? -2.786 8.051 0.262 1.00 95.62 82 PHE A CA 1
ATOM 699 C C . PHE A 1 82 ? -4.034 8.587 -0.445 1.00 95.62 82 PHE A C 1
ATOM 701 O O . PHE A 1 82 ? -4.192 8.366 -1.646 1.00 95.62 82 PHE A O 1
ATOM 708 N N . LYS A 1 83 ? -4.878 9.367 0.249 1.00 95.25 83 LYS A N 1
ATOM 709 C CA . LYS A 1 83 ? -6.080 9.980 -0.349 1.00 95.25 83 LYS A CA 1
ATOM 710 C C . LYS A 1 83 ? -5.730 10.845 -1.557 1.00 95.25 83 LYS A C 1
ATOM 712 O O . LYS A 1 83 ? -6.372 10.730 -2.601 1.00 95.25 83 LYS A O 1
ATOM 717 N N . LYS A 1 84 ? -4.694 11.680 -1.435 1.00 95.62 84 LYS A N 1
ATOM 718 C CA . LYS A 1 84 ? -4.206 12.538 -2.522 1.00 95.62 84 LYS A CA 1
ATOM 719 C C . LYS A 1 84 ? -3.754 11.710 -3.722 1.00 95.62 84 LYS A C 1
ATOM 721 O O . LYS A 1 84 ? -4.105 12.030 -4.852 1.00 95.62 84 LYS A O 1
ATOM 726 N N . THR A 1 85 ? -3.030 10.622 -3.482 1.00 94.25 85 THR A N 1
ATOM 727 C CA . THR A 1 85 ? -2.556 9.728 -4.545 1.00 94.25 85 THR A CA 1
ATOM 728 C C . THR A 1 85 ? -3.716 9.045 -5.263 1.00 94.25 85 THR A C 1
ATOM 730 O O . THR A 1 85 ? -3.765 9.080 -6.490 1.00 94.25 85 THR A O 1
ATOM 733 N N . VAL A 1 86 ? -4.687 8.504 -4.523 1.00 94.31 86 VAL A N 1
ATOM 734 C CA . VAL A 1 86 ? -5.904 7.906 -5.098 1.00 94.31 86 VAL A CA 1
ATOM 735 C C . VAL A 1 86 ? -6.678 8.935 -5.925 1.00 94.31 86 VAL A C 1
ATOM 737 O O . VAL A 1 86 ? -7.075 8.639 -7.049 1.00 94.31 86 VAL A O 1
ATOM 740 N N . ARG A 1 87 ? -6.858 10.162 -5.419 1.00 94.75 87 ARG A N 1
ATOM 741 C CA . ARG A 1 87 ? -7.520 11.247 -6.164 1.00 94.75 87 ARG A CA 1
ATOM 742 C C . ARG A 1 87 ? -6.784 11.578 -7.464 1.00 94.75 87 ARG A C 1
ATOM 744 O O . ARG A 1 87 ? -7.424 11.686 -8.502 1.00 94.75 87 ARG A O 1
ATOM 751 N N . ASN A 1 88 ? -5.460 11.690 -7.415 1.00 92.56 88 ASN A N 1
ATOM 752 C CA . ASN A 1 88 ? -4.643 11.980 -8.592 1.00 92.56 88 ASN A CA 1
ATOM 753 C C . ASN A 1 88 ? -4.706 10.860 -9.637 1.00 92.56 88 ASN A C 1
ATOM 755 O O . ASN A 1 88 ? -4.626 11.146 -10.825 1.00 92.56 88 ASN A O 1
ATOM 759 N N . MET A 1 89 ? -4.831 9.599 -9.213 1.00 91.31 89 MET A N 1
ATOM 760 C CA . MET A 1 89 ? -5.005 8.475 -10.138 1.00 91.31 89 MET A CA 1
ATOM 761 C C . MET A 1 89 ? -6.388 8.502 -10.789 1.00 91.31 89 MET A C 1
ATOM 763 O O . MET A 1 89 ? -6.471 8.393 -12.002 1.00 91.31 89 MET A O 1
ATOM 767 N N . LYS A 1 90 ? -7.452 8.783 -10.022 1.00 89.88 90 LYS A N 1
ATOM 768 C CA . LYS A 1 90 ? -8.812 8.946 -10.571 1.00 89.88 90 LYS A CA 1
ATOM 769 C C . LYS A 1 90 ? -8.934 10.069 -11.603 1.00 89.88 90 LYS A C 1
ATOM 771 O O . LYS A 1 90 ? -9.801 9.994 -12.450 1.00 89.88 90 LYS A O 1
ATOM 776 N N . GLN A 1 91 ? -8.118 11.117 -11.495 1.00 87.56 91 GLN A N 1
ATOM 777 C CA . GLN A 1 91 ? -8.111 12.236 -12.448 1.00 87.56 91 GLN A CA 1
ATOM 778 C C . GLN A 1 91 ? -7.276 11.964 -13.706 1.00 87.56 91 GLN A C 1
ATOM 780 O O . GLN A 1 91 ? -7.329 12.751 -14.644 1.00 87.56 91 GLN A O 1
ATOM 785 N N . LYS A 1 92 ? -6.445 10.916 -13.693 1.00 72.00 92 LYS A N 1
ATOM 786 C CA . LYS A 1 92 ? -5.580 10.529 -14.815 1.00 72.00 92 LYS A CA 1
ATOM 787 C C . LYS A 1 92 ? -6.136 9.360 -15.634 1.00 72.00 92 LYS A C 1
ATOM 789 O O . LYS A 1 92 ? -5.600 9.113 -16.710 1.00 72.00 92 LYS A O 1
ATOM 794 N N . SER A 1 93 ? -7.122 8.640 -15.098 1.00 56.19 93 SER A N 1
ATOM 795 C CA . SER A 1 93 ? -7.933 7.638 -15.802 1.00 56.19 93 SER A CA 1
ATOM 796 C C . SER A 1 93 ? -9.067 8.310 -16.560 1.00 56.19 93 SER A C 1
ATOM 798 O O . SER A 1 93 ? -9.385 7.798 -17.650 1.00 56.19 93 SER A O 1
#

S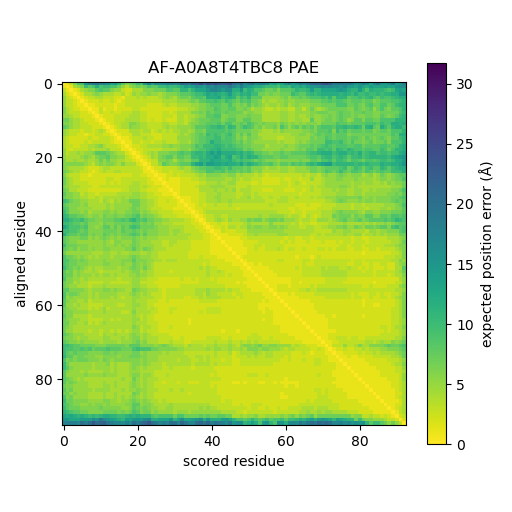equence (93 aa):
MVLYKELCRKCRKNYVKITSKEKYPVCYECQKKELDGKIKDSKMKKFFEIPEDFYRENNFLRSIKLNYLRYGNLSEKQIEAFKKTVRNMKQKS

Secondary structure (DSSP, 8-state):
--EEEEE-TTTSSSEEEEETT-SS---HHHHHHHHTPPP--HHHHHHT---HHHHHH-HHHHHHHHHHHHHS---HHHHHHHHHHHHHHHTT-